Protein AF-A0A7J4BBF5-F1 (afdb_monomer)

pLDDT: mean 88.43, std 6.86, range [63.84, 96.62]

Secondary structure (DSSP, 8-state):
---HHHHHHT--SHHHHHHHHHHHHHHHHHHHHHHHHHHHTT-TTHHHHHHHHHHHHHHHHHHHHHHHHHHHH--

Mean predicted aligned error: 5.24 Å

Solvent-accessible surface area (backbone atoms only — not comparable to full-atom values): 3874 Å² total; per-residue (Å²): 133,89,54,69,67,59,58,47,65,71,34,89,47,74,49,53,35,37,43,51,50,16,51,53,36,30,51,52,9,51,47,38,24,52,53,19,56,70,44,40,85,79,38,82,75,23,57,61,42,30,52,51,10,48,52,38,26,50,52,13,51,52,42,35,54,50,24,55,50,52,60,64,70,79,105

Sequence (75 aa):
MFNIIEWIKKAETKEQKLNRIALLVLALGAGLWSFASFFSGFFRGFSTLLVVGAFTFLIGIIIYAFAQFIELRER

Structure (mmCIF, N/CA/C/O backbone):
data_AF-A0A7J4BBF5-F1
#
_entry.id   AF-A0A7J4BBF5-F1
#
loop_
_atom_site.group_PDB
_atom_site.id
_atom_site.type_symbol
_atom_site.label_atom_id
_atom_site.label_alt_id
_atom_site.label_comp_id
_atom_site.label_asym_id
_atom_site.label_entity_id
_atom_site.label_seq_id
_atom_site.pdbx_PDB_ins_code
_atom_site.Cartn_x
_atom_site.Cartn_y
_atom_site.Cartn_z
_atom_site.occupancy
_atom_site.B_iso_or_equiv
_atom_site.auth_seq_id
_atom_site.auth_comp_id
_atom_site.auth_asym_id
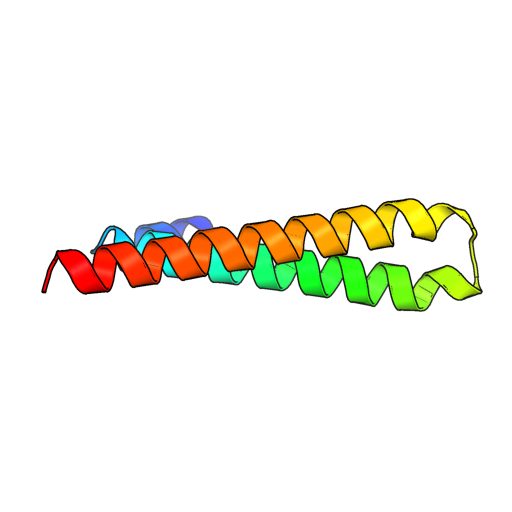_atom_site.auth_atom_id
_atom_site.pdbx_PDB_model_num
ATOM 1 N N . MET A 1 1 ? 1.306 22.150 5.916 1.00 80.62 1 MET A N 1
ATOM 2 C CA . MET A 1 1 ? 2.123 21.026 5.402 1.00 80.62 1 MET A CA 1
ATOM 3 C C . MET A 1 1 ? 1.479 19.729 5.881 1.00 80.62 1 MET A C 1
ATOM 5 O O . MET A 1 1 ? 1.150 19.661 7.056 1.00 80.62 1 MET A O 1
ATOM 9 N N . PHE A 1 2 ? 1.185 18.764 5.002 1.00 83.06 2 PHE A N 1
ATOM 10 C CA . PHE A 1 2 ? 0.490 17.521 5.382 1.00 83.06 2 PHE A CA 1
ATOM 11 C C . PHE A 1 2 ? 1.465 16.542 6.056 1.00 83.06 2 PHE A C 1
ATOM 13 O O . PHE A 1 2 ? 2.482 16.195 5.460 1.00 83.06 2 PHE A O 1
ATOM 20 N N . ASN A 1 3 ? 1.169 16.101 7.284 1.00 90.19 3 ASN A N 1
ATOM 21 C CA . ASN A 1 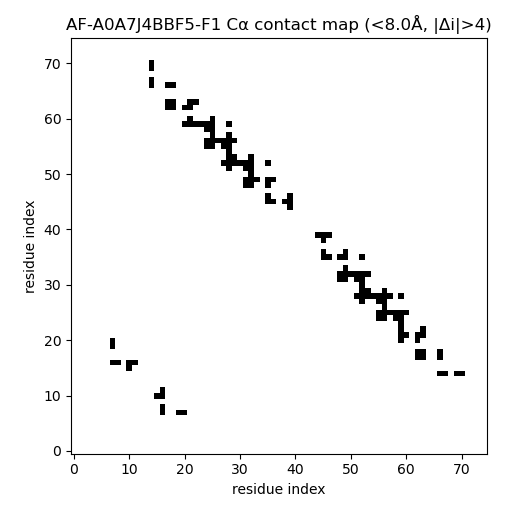3 ? 1.980 15.122 8.013 1.00 90.19 3 ASN A CA 1
ATOM 22 C C . ASN A 1 3 ? 1.306 13.742 7.968 1.00 90.19 3 ASN A C 1
ATOM 24 O O . ASN A 1 3 ? 0.308 13.501 8.647 1.00 90.19 3 ASN A O 1
ATOM 28 N N . ILE A 1 4 ? 1.863 12.827 7.168 1.00 86.75 4 ILE A N 1
ATOM 29 C CA . ILE A 1 4 ? 1.325 11.469 6.964 1.00 86.75 4 ILE A CA 1
ATOM 30 C C . ILE A 1 4 ? 1.233 10.703 8.291 1.00 86.75 4 ILE A C 1
ATOM 32 O O . ILE A 1 4 ? 0.260 9.990 8.529 1.00 86.75 4 ILE A O 1
ATOM 36 N N . ILE A 1 5 ? 2.212 10.877 9.184 1.00 86.50 5 ILE A N 1
ATOM 37 C CA . ILE A 1 5 ? 2.257 10.171 10.471 1.00 86.50 5 ILE A CA 1
ATOM 38 C C . ILE A 1 5 ? 1.123 10.652 11.379 1.00 86.50 5 ILE A C 1
ATOM 40 O O . ILE A 1 5 ? 0.446 9.842 12.009 1.00 86.50 5 ILE A O 1
ATOM 44 N N . GLU A 1 6 ? 0.890 11.962 11.431 1.00 90.69 6 GLU A N 1
ATOM 45 C CA . GLU A 1 6 ? -0.214 12.549 12.196 1.00 90.69 6 GLU A CA 1
ATOM 46 C C . GLU A 1 6 ? -1.574 12.140 11.618 1.00 90.69 6 GLU A C 1
ATOM 48 O O . GLU A 1 6 ? -2.483 11.765 12.361 1.00 90.69 6 GLU A O 1
ATOM 53 N N . TRP A 1 7 ? -1.690 12.100 10.289 1.00 91.31 7 TRP A N 1
ATOM 54 C CA . TRP A 1 7 ? -2.889 11.622 9.611 1.00 91.31 7 TRP A CA 1
ATOM 55 C C . TRP A 1 7 ? -3.186 10.149 9.919 1.00 91.31 7 TRP A C 1
ATOM 57 O O . TRP A 1 7 ? -4.334 9.829 10.203 1.00 91.31 7 TRP A O 1
ATOM 67 N N . ILE A 1 8 ? -2.199 9.247 9.962 1.00 88.62 8 ILE A N 1
ATOM 68 C CA . ILE A 1 8 ? -2.427 7.848 10.381 1.00 88.62 8 ILE A CA 1
ATOM 69 C C . ILE A 1 8 ? -2.800 7.781 11.869 1.00 88.62 8 ILE A C 1
ATOM 71 O O . ILE A 1 8 ? -3.720 7.054 12.244 1.00 88.62 8 ILE A O 1
ATOM 75 N N . LYS A 1 9 ? -2.126 8.563 12.726 1.00 87.44 9 LYS A N 1
ATOM 76 C CA . LYS A 1 9 ? -2.390 8.593 14.176 1.00 87.44 9 LYS A CA 1
ATOM 77 C C . LYS A 1 9 ? -3.784 9.111 14.525 1.00 87.44 9 LYS A C 1
ATOM 79 O O . LYS A 1 9 ? -4.336 8.674 15.528 1.00 87.44 9 LYS A O 1
ATOM 84 N N . LYS A 1 10 ? -4.372 9.961 13.680 1.00 88.56 10 LYS A N 1
ATOM 85 C CA . LYS A 1 10 ? -5.748 10.463 13.821 1.00 88.56 10 LYS A CA 1
ATOM 86 C C . LYS A 1 10 ? -6.827 9.401 13.533 1.00 88.56 10 LYS A C 1
ATOM 88 O O . LYS A 1 10 ? -7.995 9.740 13.409 1.00 88.56 10 LYS A O 1
ATOM 93 N N . ALA A 1 11 ? -6.484 8.141 13.275 1.00 83.38 11 ALA A N 1
ATOM 94 C CA . ALA A 1 11 ? -7.490 7.086 13.167 1.00 83.38 11 ALA A CA 1
ATOM 95 C C . ALA A 1 11 ? -7.802 6.570 14.573 1.00 83.38 11 ALA A C 1
ATOM 97 O O . ALA A 1 11 ? -6.894 6.168 15.299 1.00 83.38 11 ALA A O 1
ATOM 98 N N . GLU A 1 12 ? -9.069 6.618 14.967 1.00 82.19 12 GLU A N 1
ATOM 99 C CA . GLU A 1 12 ? -9.487 6.262 16.328 1.00 82.19 12 GLU A CA 1
ATOM 100 C C . GLU A 1 12 ? -9.589 4.742 16.487 1.00 82.19 12 GLU A C 1
ATOM 102 O O . GLU A 1 12 ? -9.140 4.188 17.491 1.00 82.19 12 GLU A O 1
ATOM 107 N N . THR A 1 13 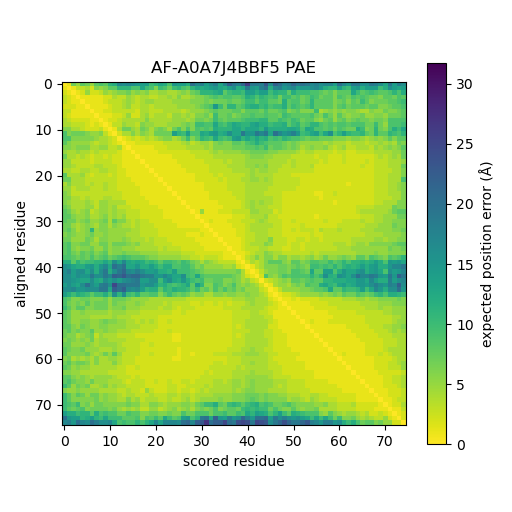? -10.062 4.046 15.451 1.00 85.88 13 THR A N 1
ATOM 108 C CA . THR A 1 13 ? -10.216 2.588 15.464 1.00 85.88 13 THR A CA 1
ATOM 109 C C . THR A 1 13 ? -9.017 1.872 14.838 1.00 85.88 13 THR A C 1
ATOM 111 O O . THR A 1 13 ? -8.300 2.409 13.983 1.00 85.88 13 THR A O 1
ATOM 114 N N . LYS A 1 14 ? -8.779 0.626 15.269 1.00 82.19 14 LYS A N 1
ATOM 115 C CA . LYS A 1 14 ? -7.717 -0.231 14.710 1.00 82.19 14 LYS A CA 1
ATOM 116 C C . LYS A 1 14 ? -7.927 -0.468 13.210 1.00 82.19 14 LYS A C 1
ATOM 118 O O . LYS A 1 14 ? -6.965 -0.436 12.450 1.00 82.19 14 LYS A O 1
ATOM 123 N N . GLU A 1 15 ? -9.174 -0.599 12.777 1.00 87.00 15 GLU A N 1
ATOM 124 C CA . GLU A 1 15 ? -9.544 -0.774 11.370 1.00 87.00 15 GLU A CA 1
ATOM 125 C C . GLU A 1 15 ? -9.280 0.461 10.527 1.00 87.00 15 GLU A C 1
ATOM 127 O O . GLU A 1 15 ? -8.686 0.355 9.458 1.00 87.00 15 GLU A O 1
ATOM 132 N N . GLN A 1 16 ? -9.636 1.654 11.013 1.00 86.31 16 GLN A N 1
ATOM 133 C CA . GLN A 1 16 ? -9.324 2.890 10.297 1.00 86.31 16 GLN A CA 1
ATOM 134 C C . GLN A 1 16 ? -7.811 3.071 10.134 1.00 86.31 16 GLN A C 1
ATOM 136 O O . GLN A 1 16 ? -7.364 3.540 9.087 1.00 86.31 16 GLN A O 1
ATOM 141 N N . LYS A 1 17 ? -7.009 2.669 11.131 1.00 89.06 17 LYS A N 1
ATOM 142 C CA . LYS A 1 17 ? -5.541 2.665 11.012 1.00 89.06 17 LYS A CA 1
ATOM 143 C C . LYS A 1 17 ? -5.080 1.700 9.923 1.00 89.06 17 LYS A C 1
ATOM 145 O O . LYS A 1 17 ? -4.299 2.100 9.062 1.00 89.06 17 LYS A O 1
ATOM 150 N N . LEU A 1 18 ? -5.578 0.463 9.936 1.00 90.62 18 LEU A N 1
ATOM 151 C CA . LEU A 1 18 ? -5.222 -0.556 8.946 1.00 90.62 18 LEU A CA 1
ATOM 152 C C . LEU A 1 18 ? -5.660 -0.165 7.530 1.00 90.62 18 LEU A C 1
ATOM 154 O O . LEU A 1 18 ? -4.861 -0.284 6.607 1.00 90.62 18 LEU A O 1
ATOM 158 N N . ASN A 1 19 ? -6.855 0.400 7.362 1.00 91.50 19 ASN A N 1
ATOM 159 C CA . ASN A 1 19 ? -7.340 0.921 6.083 1.00 91.50 19 ASN A CA 1
ATOM 160 C C . ASN A 1 19 ? -6.469 2.079 5.567 1.00 91.50 19 ASN A C 1
ATOM 162 O O . ASN A 1 19 ? -6.135 2.115 4.384 1.00 91.50 19 ASN A O 1
ATOM 166 N N . ARG A 1 20 ? -6.034 3.004 6.439 1.00 91.44 20 ARG A N 1
ATOM 167 C CA . ARG A 1 20 ? -5.103 4.084 6.048 1.00 91.44 20 ARG A CA 1
ATOM 168 C C . ARG A 1 20 ? -3.735 3.543 5.634 1.00 91.44 20 ARG A C 1
ATOM 170 O O . ARG A 1 20 ? -3.170 4.021 4.653 1.00 91.44 20 ARG A O 1
ATOM 177 N N . ILE A 1 21 ? -3.215 2.544 6.345 1.00 92.50 21 ILE A N 1
ATOM 178 C CA . ILE A 1 21 ? -1.955 1.878 5.988 1.00 92.50 21 ILE A CA 1
ATOM 179 C C . ILE A 1 21 ? -2.100 1.149 4.649 1.00 92.50 21 ILE A C 1
ATOM 181 O O . ILE A 1 21 ? -1.259 1.331 3.771 1.00 92.50 21 ILE A O 1
ATOM 185 N N . ALA A 1 22 ? -3.178 0.386 4.460 1.00 93.69 22 ALA A N 1
ATOM 186 C CA . ALA A 1 22 ? -3.457 -0.314 3.212 1.00 93.69 22 ALA A CA 1
ATOM 187 C C . ALA A 1 22 ? -3.511 0.655 2.027 1.00 93.69 22 ALA A C 1
ATOM 189 O O . ALA A 1 22 ? -2.860 0.414 1.015 1.00 93.69 22 ALA A O 1
ATOM 190 N N . LEU A 1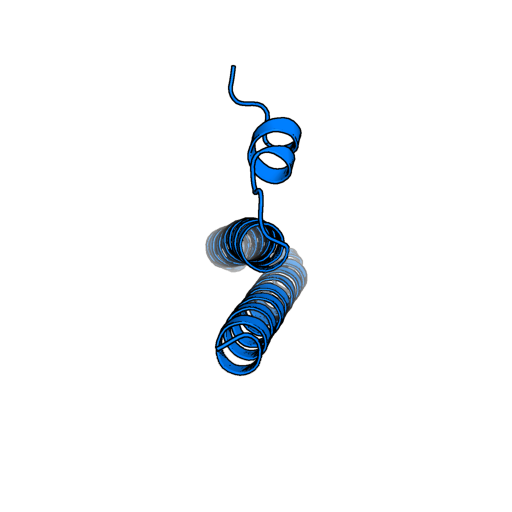 23 ? -4.198 1.793 2.180 1.00 95.12 23 LEU A N 1
ATOM 191 C CA . LEU A 1 23 ? -4.272 2.835 1.154 1.00 95.12 23 LEU A CA 1
ATOM 192 C C . LEU A 1 23 ? -2.881 3.353 0.755 1.00 95.12 23 LEU A C 1
ATOM 194 O O . LEU A 1 23 ? -2.590 3.488 -0.431 1.00 95.12 23 LEU A O 1
ATOM 198 N N . LEU A 1 24 ? -2.010 3.624 1.732 1.00 94.25 24 LEU A N 1
ATOM 199 C CA . LEU A 1 24 ? -0.651 4.106 1.468 1.00 94.25 24 LEU A CA 1
ATOM 200 C C . LEU A 1 24 ? 0.191 3.055 0.740 1.00 94.25 24 LEU A C 1
ATOM 202 O O . LEU A 1 24 ? 0.880 3.383 -0.223 1.00 94.25 24 LEU A O 1
ATOM 206 N N . VAL A 1 25 ? 0.112 1.795 1.168 1.00 95.50 25 VAL A N 1
ATOM 207 C CA . VAL A 1 25 ? 0.848 0.689 0.540 1.00 95.50 25 VAL A CA 1
ATOM 208 C C . VAL A 1 25 ? 0.349 0.440 -0.886 1.00 95.50 25 VAL A C 1
ATOM 210 O O . VAL A 1 25 ? 1.162 0.282 -1.795 1.00 95.50 25 VAL A O 1
ATOM 213 N N . LEU A 1 26 ? -0.968 0.483 -1.111 1.00 95.94 26 LEU A N 1
ATOM 214 C CA . LEU A 1 26 ? -1.570 0.384 -2.443 1.00 95.94 26 LEU A CA 1
ATOM 215 C C . LEU A 1 26 ? -1.109 1.525 -3.355 1.00 95.94 26 LEU A C 1
ATOM 217 O O . LEU A 1 26 ? -0.705 1.270 -4.487 1.00 95.94 26 LEU A O 1
ATOM 221 N N . ALA A 1 27 ? -1.115 2.766 -2.865 1.00 94.88 27 ALA A N 1
ATOM 222 C CA . ALA A 1 27 ? -0.667 3.922 -3.638 1.00 94.88 27 ALA A CA 1
ATOM 223 C C . ALA A 1 27 ? 0.824 3.827 -4.003 1.00 94.88 27 ALA A C 1
ATOM 225 O O . ALA A 1 27 ? 1.196 4.081 -5.149 1.00 94.88 27 ALA A O 1
ATOM 226 N N . LEU A 1 28 ? 1.674 3.411 -3.058 1.00 95.00 28 LEU A N 1
ATOM 227 C CA . LEU A 1 28 ? 3.103 3.200 -3.303 1.00 95.00 28 LEU A CA 1
ATOM 228 C C . LEU A 1 28 ? 3.348 2.065 -4.301 1.00 95.00 28 LEU A C 1
ATOM 230 O O . LEU A 1 28 ? 4.135 2.235 -5.229 1.00 95.00 28 LEU A O 1
ATOM 234 N N . GLY A 1 29 ? 2.656 0.934 -4.145 1.00 94.62 29 GLY A N 1
ATOM 235 C CA . GLY A 1 29 ? 2.757 -0.203 -5.057 1.00 94.62 29 GLY A CA 1
ATOM 236 C C . GLY A 1 29 ? 2.301 0.145 -6.473 1.00 94.62 29 GLY A C 1
ATOM 237 O O . GLY A 1 29 ? 3.036 -0.096 -7.428 1.00 94.62 29 GLY A O 1
ATOM 238 N N . ALA A 1 30 ? 1.141 0.791 -6.612 1.00 93.75 30 ALA A N 1
ATOM 239 C CA . ALA A 1 30 ? 0.619 1.244 -7.901 1.00 93.75 30 ALA A CA 1
ATOM 240 C C . ALA A 1 30 ? 1.531 2.291 -8.554 1.00 93.75 30 ALA A C 1
ATOM 242 O O . ALA A 1 30 ? 1.779 2.227 -9.759 1.00 93.75 30 ALA A O 1
ATOM 243 N N . GLY A 1 31 ? 2.070 3.223 -7.762 1.00 93.81 31 GLY A N 1
ATOM 244 C CA . GLY A 1 31 ? 3.027 4.225 -8.223 1.00 93.81 31 GLY A CA 1
ATOM 245 C C . GLY A 1 31 ? 4.323 3.595 -8.731 1.00 93.81 31 GLY A C 1
ATOM 246 O O . GLY A 1 31 ? 4.724 3.866 -9.859 1.00 93.81 31 GLY A O 1
ATOM 247 N N . LEU A 1 32 ? 4.941 2.707 -7.944 1.00 92.62 32 LEU A N 1
ATOM 248 C CA . LEU A 1 32 ? 6.154 1.973 -8.329 1.00 92.62 32 LEU A CA 1
ATOM 249 C C . LEU A 1 32 ? 5.930 1.120 -9.574 1.00 92.62 32 LEU A C 1
ATOM 251 O O . LEU A 1 32 ? 6.764 1.120 -10.477 1.00 92.62 32 LEU A O 1
ATOM 255 N N . TRP A 1 33 ? 4.800 0.418 -9.638 1.00 91.31 33 TRP A N 1
ATOM 256 C CA . TRP A 1 33 ? 4.469 -0.434 -10.771 1.00 91.31 33 TRP A CA 1
ATOM 257 C C . TRP A 1 33 ? 4.229 0.382 -12.046 1.00 91.31 33 TRP A C 1
ATOM 259 O O . TRP A 1 33 ? 4.782 0.051 -13.095 1.00 91.31 33 TRP A O 1
ATOM 269 N N . SER A 1 34 ? 3.496 1.495 -11.959 1.00 91.00 34 SER A N 1
ATOM 270 C CA . SER A 1 34 ? 3.254 2.398 -13.095 1.00 91.00 34 SER A CA 1
ATOM 271 C C . SER A 1 34 ? 4.542 3.080 -13.559 1.00 91.00 34 SER A C 1
ATOM 273 O O . SER A 1 34 ? 4.830 3.119 -14.754 1.00 91.00 34 SER A O 1
ATOM 275 N N . PHE A 1 35 ? 5.354 3.563 -12.614 1.00 91.25 35 PHE A N 1
ATOM 276 C CA . PHE A 1 35 ? 6.654 4.171 -12.889 1.00 91.25 35 PHE A CA 1
ATOM 277 C C . PHE A 1 35 ? 7.586 3.175 -13.581 1.00 91.25 35 PHE A C 1
ATOM 279 O O . PHE A 1 35 ? 8.115 3.453 -14.654 1.00 91.25 35 PHE A O 1
ATOM 286 N N . ALA A 1 36 ? 7.737 1.974 -13.025 1.00 90.44 36 ALA A N 1
ATOM 287 C CA . ALA A 1 36 ? 8.582 0.952 -13.620 1.00 90.44 36 ALA A CA 1
ATOM 288 C C . ALA A 1 36 ? 8.057 0.485 -14.986 1.00 90.44 36 ALA A C 1
ATOM 290 O O . ALA A 1 36 ? 8.860 0.269 -15.890 1.00 90.44 36 ALA A O 1
ATOM 291 N N . SER A 1 37 ? 6.734 0.408 -15.177 1.00 87.31 37 SER A N 1
ATOM 292 C CA . SER A 1 37 ? 6.120 0.106 -16.481 1.00 87.31 37 SER A CA 1
ATOM 293 C C . SER A 1 37 ? 6.504 1.146 -17.526 1.00 87.31 37 SER A C 1
ATOM 295 O O . SER A 1 37 ? 6.966 0.777 -18.605 1.00 87.31 37 SER A O 1
ATOM 297 N N . PHE A 1 38 ? 6.399 2.431 -17.181 1.00 87.56 38 PHE A N 1
ATOM 298 C CA . PHE A 1 38 ? 6.738 3.535 -18.078 1.00 87.56 38 PHE A CA 1
ATOM 299 C C . PHE A 1 38 ? 8.203 3.486 -18.540 1.00 87.56 38 PHE A C 1
ATOM 301 O O . PHE A 1 38 ? 8.489 3.671 -19.721 1.00 87.56 38 PHE A O 1
ATOM 308 N N . PHE A 1 39 ? 9.134 3.175 -17.634 1.00 85.50 39 PHE A N 1
ATOM 309 C CA . PHE A 1 39 ? 10.567 3.135 -17.950 1.00 85.50 39 PHE A CA 1
ATOM 310 C C . PHE A 1 39 ? 11.083 1.769 -18.435 1.00 85.50 39 PHE A C 1
ATOM 312 O O . PHE A 1 39 ? 12.203 1.686 -18.947 1.00 85.50 39 PHE A O 1
ATOM 319 N N . SER A 1 40 ? 10.284 0.701 -18.334 1.00 81.62 40 SER A N 1
ATOM 320 C CA . SER A 1 40 ? 10.675 -0.656 -18.753 1.00 81.62 40 SER A CA 1
ATOM 321 C C . SER A 1 40 ? 11.003 -0.777 -20.243 1.00 81.62 40 SER A C 1
ATOM 323 O O . SER A 1 40 ? 11.872 -1.567 -20.609 1.00 81.62 40 SER A O 1
ATOM 325 N N . GLY A 1 41 ? 10.385 0.056 -21.088 1.00 75.38 41 GLY A N 1
ATOM 326 C CA . GLY A 1 41 ? 10.706 0.144 -22.515 1.00 75.38 41 GLY A CA 1
ATOM 327 C C . GLY A 1 41 ? 12.070 0.779 -22.811 1.00 75.38 41 GLY A C 1
ATOM 328 O O . GLY A 1 41 ? 12.613 0.573 -23.893 1.00 75.38 41 GLY A O 1
ATOM 329 N N . PHE A 1 42 ? 12.644 1.514 -21.854 1.00 77.69 42 PHE A N 1
ATOM 330 C CA . PHE A 1 42 ? 13.890 2.265 -22.032 1.00 77.69 42 PHE A CA 1
ATOM 331 C C . PHE A 1 42 ? 15.089 1.600 -21.349 1.00 77.69 42 PHE A C 1
ATOM 333 O O . PHE A 1 42 ? 16.200 1.666 -21.873 1.00 77.69 42 PHE A O 1
ATOM 340 N N . PHE A 1 43 ? 14.894 0.926 -20.208 1.00 76.75 43 PHE A N 1
ATOM 341 C CA . PHE A 1 43 ? 15.993 0.280 -19.487 1.00 76.75 43 PHE A CA 1
ATOM 342 C C . PHE A 1 43 ? 15.600 -1.095 -18.933 1.00 76.75 43 PHE A C 1
ATOM 344 O O . PHE A 1 43 ? 14.626 -1.244 -18.195 1.00 76.75 43 PHE A O 1
ATOM 351 N N . ARG A 1 44 ? 16.437 -2.108 -19.200 1.00 70.94 44 ARG A N 1
ATOM 352 C CA . ARG A 1 44 ? 16.236 -3.499 -18.739 1.00 70.94 44 ARG A CA 1
ATOM 353 C C . ARG A 1 44 ? 16.159 -3.645 -17.205 1.00 70.94 44 ARG A C 1
ATOM 355 O O . ARG A 1 44 ? 15.552 -4.596 -16.715 1.00 70.94 44 ARG A O 1
ATOM 362 N N . GLY A 1 45 ? 16.721 -2.694 -16.448 1.00 71.12 45 GLY A N 1
ATOM 363 C CA . GLY A 1 45 ? 16.735 -2.689 -14.977 1.00 71.12 45 GLY A CA 1
ATOM 364 C C . GLY A 1 45 ? 15.380 -2.438 -14.300 1.00 71.12 45 GLY A C 1
ATOM 365 O O . GLY A 1 45 ? 15.240 -2.708 -13.110 1.00 71.12 45 GLY A O 1
ATOM 366 N N . PHE A 1 46 ? 14.359 -1.978 -15.032 1.00 78.75 46 PHE A N 1
ATOM 367 C CA . PHE A 1 46 ? 13.028 -1.737 -14.456 1.00 78.75 46 PHE A CA 1
ATOM 368 C C . PHE A 1 46 ? 12.166 -2.998 -14.320 1.00 78.75 46 PHE A C 1
ATOM 370 O O . PHE A 1 46 ? 11.134 -2.951 -13.658 1.00 78.75 46 PHE A O 1
ATOM 377 N N . SER A 1 47 ? 12.599 -4.138 -14.868 1.00 80.75 47 SER A N 1
ATOM 378 C CA . SER A 1 47 ? 11.918 -5.431 -14.689 1.00 80.75 47 SER A CA 1
ATOM 379 C C . SER A 1 47 ? 11.830 -5.845 -13.214 1.00 80.75 47 SER A C 1
ATOM 381 O O . SER A 1 47 ? 10.769 -6.256 -12.750 1.00 80.75 47 SER A O 1
ATOM 383 N N . THR A 1 48 ? 12.893 -5.642 -12.433 1.00 85.88 48 THR A N 1
ATOM 384 C CA . THR A 1 48 ? 12.875 -5.905 -10.985 1.00 85.88 48 THR A CA 1
ATOM 385 C C . THR A 1 48 ? 11.963 -4.927 -10.243 1.00 85.88 48 THR A C 1
ATOM 387 O O . THR A 1 48 ? 11.216 -5.331 -9.356 1.00 85.88 48 THR A O 1
ATOM 390 N N . LEU A 1 49 ? 11.971 -3.645 -10.623 1.00 87.69 49 LEU A N 1
ATOM 391 C CA . LEU A 1 49 ? 11.112 -2.624 -10.008 1.00 87.69 49 LEU A CA 1
ATOM 392 C C . LEU A 1 49 ? 9.624 -2.857 -10.298 1.00 87.69 49 LEU A C 1
ATOM 394 O O . LEU A 1 49 ? 8.796 -2.627 -9.421 1.00 87.69 49 LEU A O 1
ATOM 398 N N . LEU A 1 50 ? 9.288 -3.367 -11.487 1.00 89.06 50 LEU A N 1
ATOM 399 C CA . LEU A 1 50 ? 7.939 -3.814 -11.836 1.00 89.06 50 LEU A CA 1
ATOM 400 C C . LEU A 1 50 ? 7.449 -4.889 -10.865 1.00 89.06 50 LEU A C 1
ATOM 402 O O . LEU A 1 50 ? 6.352 -4.779 -10.321 1.00 89.06 50 LEU A O 1
ATOM 406 N N . VAL A 1 51 ? 8.286 -5.899 -10.626 1.00 90.88 51 VAL A N 1
ATOM 407 C CA . VAL A 1 51 ? 7.985 -7.004 -9.712 1.00 90.88 51 VAL A CA 1
ATOM 408 C C . VAL A 1 51 ? 7.828 -6.485 -8.281 1.00 90.88 51 VAL A C 1
ATOM 410 O O . VAL A 1 51 ? 6.831 -6.785 -7.629 1.00 90.88 51 VAL A O 1
ATOM 413 N N . VAL A 1 52 ? 8.748 -5.640 -7.809 1.00 93.31 52 VAL A N 1
ATOM 414 C CA . VAL A 1 52 ? 8.668 -5.020 -6.475 1.00 93.31 52 VAL A CA 1
ATOM 415 C C . VAL A 1 52 ? 7.388 -4.193 -6.315 1.00 93.31 52 VAL A C 1
ATOM 417 O O . VAL A 1 52 ? 6.704 -4.322 -5.298 1.00 93.31 52 VAL A O 1
ATOM 420 N N . GLY A 1 53 ? 7.025 -3.383 -7.313 1.00 93.44 53 GLY A N 1
ATOM 421 C CA . GLY A 1 53 ? 5.781 -2.611 -7.310 1.00 93.44 53 GLY A CA 1
ATOM 422 C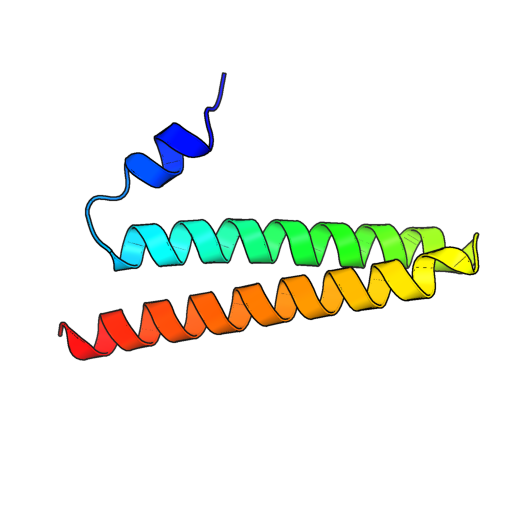 C . GLY A 1 53 ? 4.545 -3.510 -7.238 1.00 93.44 53 GLY A C 1
ATOM 423 O O . GLY A 1 53 ? 3.677 -3.287 -6.394 1.00 93.44 53 GLY A O 1
ATOM 424 N N . ALA A 1 54 ? 4.508 -4.578 -8.040 1.00 93.62 54 ALA A N 1
ATOM 425 C CA . ALA A 1 54 ? 3.413 -5.547 -8.042 1.00 93.62 54 ALA A CA 1
ATOM 426 C C . ALA A 1 54 ? 3.268 -6.278 -6.694 1.00 93.62 54 ALA A C 1
ATOM 428 O O . ALA A 1 54 ? 2.161 -6.372 -6.165 1.00 93.62 54 ALA A O 1
ATOM 429 N N . PHE A 1 55 ? 4.370 -6.736 -6.089 1.00 95.94 55 PHE A N 1
ATOM 430 C CA . PHE A 1 55 ? 4.339 -7.350 -4.756 1.00 95.94 55 PHE A CA 1
ATOM 431 C C . PHE A 1 55 ? 3.919 -6.358 -3.671 1.00 95.94 55 PHE A C 1
ATOM 433 O O . PHE A 1 55 ? 3.130 -6.706 -2.796 1.00 95.94 55 PHE A O 1
ATOM 440 N N . THR A 1 56 ? 4.392 -5.1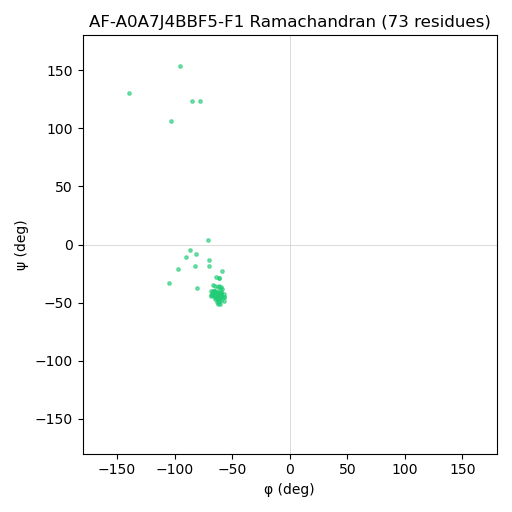13 -3.740 1.00 96.12 56 THR A N 1
ATOM 441 C CA . THR A 1 56 ? 3.986 -4.058 -2.799 1.00 96.12 56 THR A CA 1
ATOM 442 C C . THR A 1 56 ? 2.485 -3.793 -2.902 1.00 96.12 56 THR A C 1
ATOM 444 O O . THR A 1 56 ? 1.795 -3.713 -1.887 1.00 96.12 56 THR A O 1
ATOM 447 N N . PHE A 1 57 ? 1.955 -3.735 -4.125 1.00 94.38 57 PHE A N 1
ATOM 448 C CA . PHE A 1 57 ? 0.523 -3.595 -4.370 1.00 94.38 57 PHE A CA 1
ATOM 449 C C . PHE A 1 57 ? -0.269 -4.792 -3.823 1.00 94.38 57 PHE A C 1
ATOM 451 O O . PHE A 1 57 ? -1.264 -4.604 -3.123 1.00 94.38 57 PHE A O 1
ATOM 458 N N . LEU A 1 58 ? 0.211 -6.019 -4.054 1.00 96.62 58 LEU A N 1
ATOM 459 C CA . LEU A 1 58 ? -0.397 -7.240 -3.523 1.00 96.62 58 LEU A CA 1
ATOM 460 C C . LEU A 1 58 ? -0.443 -7.247 -1.986 1.00 96.62 58 LEU A C 1
ATOM 462 O O . LEU A 1 58 ? -1.471 -7.592 -1.406 1.00 96.62 58 LEU A O 1
ATOM 466 N N . ILE A 1 59 ? 0.632 -6.814 -1.319 1.00 96.06 59 ILE A N 1
ATOM 467 C CA . ILE A 1 59 ? 0.663 -6.654 0.143 1.00 96.06 59 ILE A CA 1
ATOM 468 C C . ILE A 1 59 ? -0.405 -5.649 0.590 1.00 96.06 59 ILE A C 1
ATOM 470 O O . ILE A 1 59 ? -1.135 -5.916 1.543 1.00 96.06 59 ILE A O 1
ATOM 474 N N . GLY A 1 60 ? -0.547 -4.526 -0.118 1.00 94.56 60 GLY A N 1
ATOM 475 C CA . GLY A 1 60 ? -1.601 -3.546 0.145 1.00 94.56 60 GLY A CA 1
ATOM 476 C C . GLY A 1 60 ? -3.008 -4.149 0.074 1.00 94.56 60 GLY A C 1
ATOM 477 O O . GLY A 1 60 ? -3.818 -3.899 0.968 1.00 94.56 60 GLY A O 1
ATOM 478 N N . ILE A 1 61 ? -3.279 -4.998 -0.928 1.00 95.88 61 ILE A N 1
ATOM 479 C CA . ILE A 1 61 ? -4.563 -5.712 -1.064 1.00 95.88 61 ILE A CA 1
ATOM 480 C C . ILE A 1 61 ? -4.795 -6.642 0.129 1.00 95.88 61 ILE A C 1
ATOM 482 O O . ILE A 1 61 ? -5.890 -6.656 0.687 1.00 95.88 61 ILE A O 1
ATOM 486 N N . ILE A 1 62 ? -3.778 -7.401 0.542 1.00 96.12 62 ILE A N 1
ATOM 487 C CA . ILE A 1 62 ? -3.890 -8.331 1.674 1.00 96.12 62 ILE A CA 1
ATOM 488 C C . ILE A 1 62 ? -4.201 -7.574 2.969 1.00 96.12 62 ILE A C 1
ATOM 490 O O . ILE A 1 62 ? -5.098 -7.976 3.709 1.00 96.12 62 ILE A O 1
ATOM 494 N N . ILE A 1 63 ? -3.507 -6.460 3.231 1.00 94.31 63 ILE A N 1
ATOM 495 C CA . ILE A 1 63 ? -3.764 -5.626 4.416 1.00 94.31 63 ILE A CA 1
ATOM 496 C C . ILE A 1 63 ? -5.189 -5.064 4.366 1.00 94.31 63 ILE A C 1
ATOM 498 O O . ILE A 1 63 ? -5.880 -5.079 5.383 1.00 94.31 63 ILE A O 1
ATOM 502 N N . TYR A 1 64 ? -5.644 -4.608 3.196 1.00 94.56 64 TYR A N 1
ATOM 503 C CA . TYR A 1 64 ? -7.009 -4.116 3.018 1.00 94.56 64 TYR A CA 1
ATOM 504 C C . TYR A 1 64 ? -8.053 -5.207 3.294 1.00 94.56 64 TYR A C 1
ATOM 506 O O . TYR A 1 64 ? -8.964 -4.999 4.091 1.00 94.56 64 TYR A O 1
ATOM 514 N N . ALA A 1 65 ? -7.891 -6.395 2.706 1.00 93.44 65 ALA A N 1
ATOM 515 C CA . ALA A 1 65 ? -8.787 -7.528 2.930 1.00 93.44 65 ALA A CA 1
ATOM 516 C C . ALA A 1 65 ? -8.817 -7.950 4.408 1.00 93.44 65 ALA A C 1
ATOM 518 O O . ALA A 1 65 ? -9.880 -8.238 4.956 1.00 93.44 65 ALA A O 1
ATOM 519 N N . PHE A 1 66 ? -7.662 -7.932 5.077 1.00 93.50 66 PHE A N 1
ATOM 520 C CA . PHE A 1 66 ? -7.571 -8.210 6.506 1.00 93.50 66 PHE A CA 1
ATOM 521 C C . PHE A 1 66 ? -8.281 -7.147 7.356 1.00 93.50 66 PHE A C 1
ATOM 523 O O . PHE A 1 66 ? -8.973 -7.495 8.310 1.00 93.50 66 PHE A O 1
ATOM 530 N N . ALA A 1 67 ? -8.164 -5.865 6.998 1.00 90.38 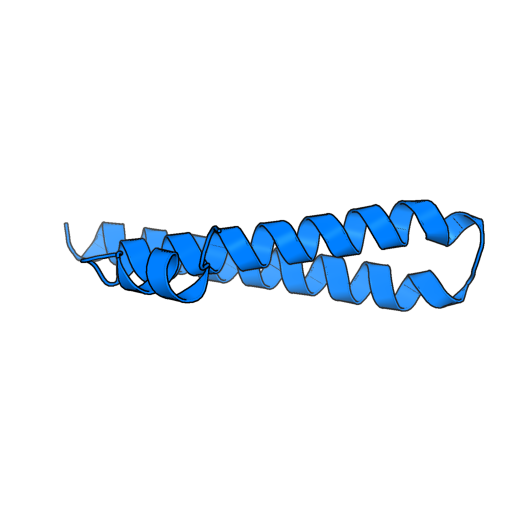67 ALA A N 1
ATOM 531 C CA . ALA A 1 67 ? -8.882 -4.786 7.673 1.00 90.38 67 ALA A CA 1
ATOM 532 C C . ALA A 1 67 ? -10.405 -4.964 7.554 1.00 90.38 67 ALA A C 1
ATOM 534 O O . ALA A 1 67 ? -11.103 -4.891 8.561 1.00 90.38 67 ALA A O 1
ATOM 535 N N . GLN A 1 68 ? -10.896 -5.289 6.353 1.00 90.12 68 GLN A N 1
ATOM 536 C CA . GLN A 1 68 ? -12.311 -5.596 6.109 1.00 90.12 68 GLN A CA 1
ATOM 537 C C . GLN A 1 68 ? -12.778 -6.832 6.890 1.00 90.12 68 GLN A C 1
ATOM 539 O O . GLN A 1 68 ? -13.901 -6.877 7.381 1.00 90.12 68 GLN A O 1
ATOM 544 N N . PHE A 1 69 ? -11.919 -7.843 7.040 1.00 91.44 69 PHE A N 1
ATOM 545 C CA . PHE A 1 69 ? -12.246 -9.028 7.828 1.00 91.44 69 PHE A CA 1
ATOM 546 C C . PHE A 1 69 ? -12.398 -8.721 9.323 1.00 91.44 69 PHE A C 1
ATOM 548 O O . PHE A 1 69 ? -13.309 -9.257 9.949 1.00 91.44 69 PHE A O 1
ATOM 555 N N . ILE A 1 70 ? -11.548 -7.863 9.901 1.00 85.19 70 ILE A N 1
ATOM 556 C CA . ILE A 1 70 ? -11.709 -7.416 11.298 1.00 85.19 70 ILE A CA 1
ATOM 557 C C . ILE A 1 70 ? -13.040 -6.666 11.451 1.00 85.19 70 ILE A C 1
ATOM 559 O O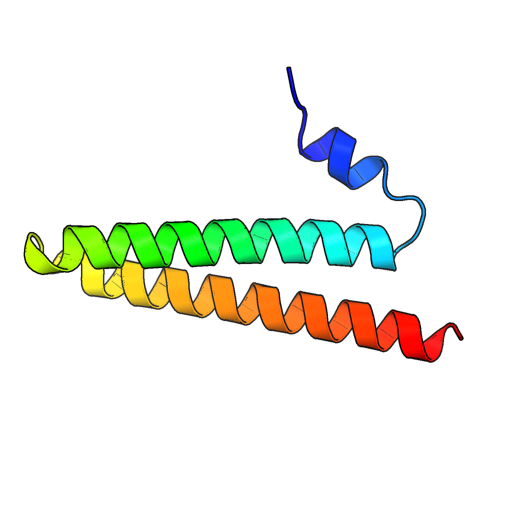 . ILE A 1 70 ? -13.814 -7.003 12.345 1.00 85.19 70 ILE A O 1
ATOM 563 N N . GLU A 1 71 ? -13.362 -5.798 10.490 1.00 83.19 71 GLU A N 1
ATOM 564 C CA . GLU A 1 71 ? -14.610 -5.019 10.450 1.00 83.19 71 GLU A CA 1
ATOM 565 C C . GLU A 1 71 ? -15.868 -5.877 10.376 1.00 83.19 71 GLU A C 1
ATOM 567 O O . GLU A 1 71 ? -16.934 -5.485 10.846 1.00 83.19 71 GLU A O 1
ATOM 572 N N . LEU A 1 72 ? -15.772 -7.068 9.797 1.00 86.81 72 LEU A N 1
ATOM 573 C CA . LEU A 1 72 ? -16.875 -8.022 9.760 1.00 86.81 72 LEU A CA 1
ATOM 574 C C . LEU A 1 72 ? -16.999 -8.846 11.044 1.00 86.81 72 LEU A C 1
ATOM 576 O O . LEU A 1 72 ? -18.050 -9.437 11.265 1.00 86.81 72 LEU A O 1
ATOM 580 N N . ARG A 1 73 ? -15.947 -8.915 11.868 1.00 80.25 73 ARG A N 1
ATOM 581 C CA . ARG A 1 73 ? -15.936 -9.694 13.116 1.00 80.25 73 ARG A CA 1
ATOM 582 C 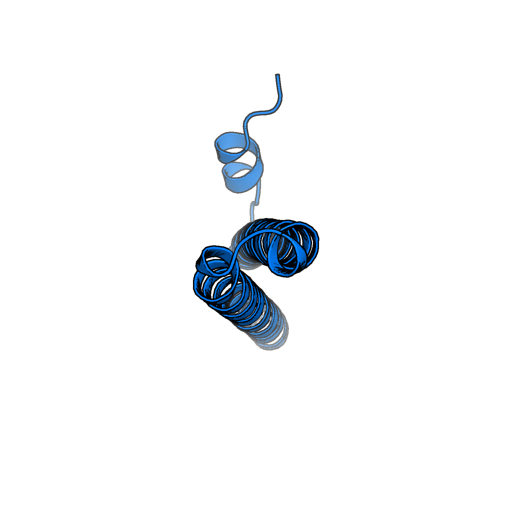C . ARG A 1 73 ? -16.233 -8.878 14.366 1.00 80.25 73 ARG A C 1
ATOM 584 O O . ARG A 1 73 ? -16.580 -9.472 15.380 1.00 80.25 73 ARG A O 1
ATOM 591 N N . GLU A 1 74 ? -16.049 -7.563 14.321 1.00 73.62 74 GLU A N 1
ATOM 592 C CA . GLU A 1 74 ? -16.447 -6.655 15.407 1.00 73.62 74 GLU A CA 1
ATOM 593 C C . GLU A 1 74 ? -17.919 -6.197 15.289 1.00 73.62 74 GLU A C 1
ATOM 595 O O . GLU A 1 74 ? -18.426 -5.538 16.197 1.00 73.62 74 GLU A O 1
ATOM 600 N N . ARG A 1 75 ? -18.607 -6.576 14.200 1.00 63.84 75 ARG A N 1
ATOM 601 C CA . ARG A 1 75 ? -20.070 -6.501 14.043 1.00 63.84 75 ARG A CA 1
ATOM 602 C C . ARG A 1 75 ? -20.760 -7.705 14.674 1.00 63.84 75 ARG A C 1
ATOM 604 O O . ARG A 1 75 ? -21.858 -7.495 15.231 1.00 63.84 75 ARG A O 1
#

Radius of gyration: 15.25 Å; Cα contacts (8 Å, |Δi|>4): 74; chains: 1; bounding box: 37×31×39 Å

Foldseek 3Di:
DDDLVVVLVPPPDPLSNLLSVLVVLLVQLVVQLVVLVVCVVPDVVSVVSNVVSPVSNVVSVVSNVVSVVVVVVVD

Nearest PDB structures (foldseek):
  8tsh-assembly1_L  TM=8.314E-01  e=1.911E+00  Caldimonas thermodepolymerans
  3tul-assembly5_A  TM=7.586E-01  e=5.260E+00  Salmonella enterica subsp. enterica serovar Typhimurium
  6ixg-assembly2_B  TM=7.206E-01  e=3.905E+00  Homo sapiens
  3ja6-assembly1_I  TM=7.884E-01  e=7.982E+00  Escherichia coli
  1qu7-assembly1_B  TM=4.634E-01  e=1.598E+00  Escherichia coli